Protein AF-T0RNN5-F1 (afdb_monomer_lite)

Secondary structure (DSSP, 8-state):
-PPPEEEEEGGGTEEEEESSHHHHHHHHTT-HHHHHHHHHHHHHHHHT--SHHHHHHHHHHHHHHHHHHHHHHHHSTTTTT--

Foldseek 3Di:
DDDWDWAQADVRDDIDTDPDVVRNVCRNVVCVVVVVVVVVVLVVQVVPPPDPVSVVVSVVVVVVVVVVVVVVCVVVVVNVVPD

Sequence (83 aa):
MKNPLYVVTNNGKDVEEVGNIFEAIVKKLGLEPVIALFQTLIDELLKNINSYAMLLAVQEFIDKLLESMKEVVSKAPFLARFV

Radius of gyration: 16.57 Å; chains: 1; bounding box: 35×29×45 Å

pLDDT: mean 77.86, std 10.79, range [40.88, 91.0]

Structure (mmCIF, N/CA/C/O backbone):
data_AF-T0RNN5-F1
#
_entry.id   AF-T0RNN5-F1
#
loop_
_atom_site.group_PDB
_atom_site.id
_atom_site.type_symbol
_atom_site.label_atom_id
_atom_site.label_alt_id
_atom_site.label_comp_id
_atom_site.label_asym_id
_atom_site.label_entity_id
_atom_site.label_seq_id
_atom_site.pdbx_PDB_ins_code
_atom_site.Cartn_x
_atom_site.Cartn_y
_atom_site.Cartn_z
_atom_site.occupancy
_atom_site.B_iso_or_equiv
_atom_site.auth_seq_id
_atom_site.auth_comp_id
_atom_site.auth_asym_id
_atom_site.auth_atom_id
_atom_site.pdbx_PDB_model_num
ATOM 1 N N . MET A 1 1 ? 5.278 21.714 -20.849 1.00 40.88 1 MET A N 1
ATOM 2 C CA . MET A 1 1 ? 5.241 20.506 -21.701 1.00 40.88 1 MET A CA 1
ATOM 3 C C . MET A 1 1 ? 5.856 19.373 -20.893 1.00 40.88 1 MET A C 1
ATOM 5 O O . MET A 1 1 ? 7.030 19.464 -20.560 1.00 40.88 1 MET A O 1
ATOM 9 N N . LYS A 1 2 ? 5.051 18.405 -20.440 1.00 50.44 2 LYS A N 1
ATOM 10 C CA . LYS A 1 2 ? 5.522 17.243 -19.668 1.00 50.44 2 LYS A CA 1
ATOM 11 C C . LYS A 1 2 ? 6.004 16.220 -20.697 1.00 50.44 2 LYS A C 1
ATOM 13 O O . LYS A 1 2 ? 5.219 15.865 -21.565 1.00 50.44 2 LYS A O 1
ATOM 18 N N . ASN A 1 3 ? 7.275 15.829 -20.666 1.00 56.41 3 ASN A N 1
ATOM 19 C CA . ASN A 1 3 ? 7.768 14.797 -21.575 1.00 56.41 3 ASN A CA 1
ATOM 20 C C . ASN A 1 3 ? 7.154 13.454 -21.138 1.00 56.41 3 ASN A C 1
ATOM 22 O O . ASN A 1 3 ? 7.391 13.070 -19.987 1.00 56.41 3 ASN A O 1
ATOM 26 N N . PRO A 1 4 ? 6.339 12.789 -21.976 1.00 64.31 4 PRO A N 1
ATOM 27 C CA . PRO A 1 4 ? 5.712 11.530 -21.603 1.00 64.31 4 PRO A CA 1
ATOM 28 C C . PRO A 1 4 ? 6.787 10.458 -21.424 1.00 64.31 4 PRO A C 1
ATOM 30 O O . PRO A 1 4 ? 7.744 10.374 -22.200 1.00 64.31 4 PRO A O 1
ATOM 33 N N . LEU A 1 5 ? 6.673 9.692 -20.342 1.00 72.88 5 LEU A N 1
ATOM 34 C CA . LEU A 1 5 ? 7.565 8.575 -20.068 1.00 72.88 5 LEU A CA 1
ATOM 35 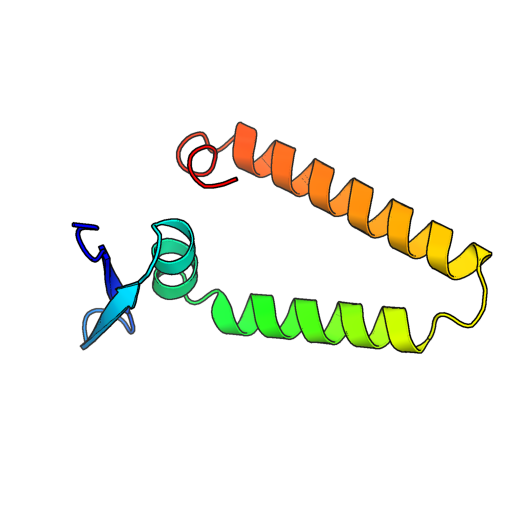C C . LEU A 1 5 ? 6.972 7.336 -20.726 1.00 72.88 5 LEU A C 1
ATOM 37 O O . LEU A 1 5 ? 5.758 7.173 -20.757 1.00 72.88 5 LEU A O 1
ATOM 41 N N . TYR A 1 6 ? 7.831 6.460 -21.234 1.00 74.81 6 TYR A N 1
ATOM 42 C CA . TYR A 1 6 ? 7.404 5.203 -21.833 1.00 74.81 6 TYR A CA 1
ATOM 43 C C . TYR A 1 6 ? 8.091 4.046 -21.129 1.00 74.81 6 TYR A C 1
ATOM 45 O O . TYR A 1 6 ? 9.281 4.117 -20.801 1.00 74.81 6 TYR A O 1
ATOM 53 N N . VAL A 1 7 ? 7.342 2.975 -20.908 1.00 79.25 7 VAL A N 1
ATOM 54 C CA . VAL A 1 7 ? 7.850 1.726 -20.355 1.00 79.25 7 VAL A CA 1
ATOM 55 C C . VAL A 1 7 ? 7.579 0.592 -21.328 1.00 79.25 7 VAL A C 1
ATOM 57 O O . VAL A 1 7 ? 6.528 0.530 -21.956 1.00 79.25 7 VAL A O 1
ATOM 60 N N . VAL A 1 8 ? 8.553 -0.303 -21.454 1.00 77.00 8 VAL A N 1
ATOM 61 C CA . VAL A 1 8 ? 8.413 -1.522 -22.243 1.00 77.00 8 VAL A CA 1
ATOM 62 C C . VAL A 1 8 ? 7.974 -2.653 -21.315 1.00 77.00 8 VAL A C 1
ATOM 64 O O . VAL A 1 8 ? 8.710 -3.002 -20.386 1.00 77.00 8 VAL A O 1
ATOM 67 N N . THR A 1 9 ? 6.789 -3.206 -21.555 1.00 73.62 9 THR A N 1
ATOM 68 C CA . THR A 1 9 ? 6.167 -4.293 -20.784 1.00 73.62 9 THR A CA 1
ATOM 69 C C . THR A 1 9 ? 6.168 -5.599 -21.593 1.00 73.62 9 THR A C 1
ATOM 71 O O . THR A 1 9 ? 6.633 -5.654 -22.738 1.00 73.62 9 THR A O 1
ATOM 74 N N . ASN A 1 10 ? 5.756 -6.709 -20.966 1.00 68.00 10 ASN A N 1
ATOM 75 C CA . 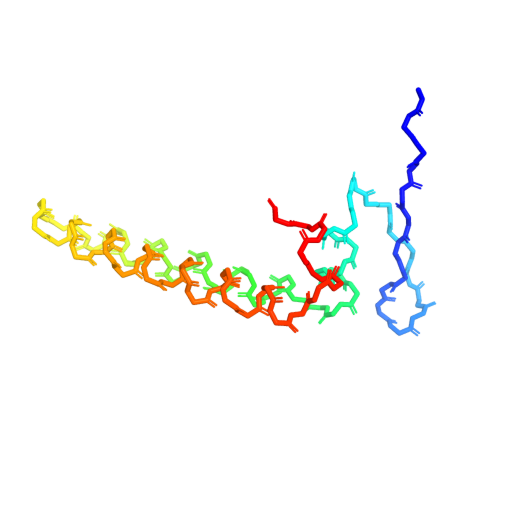ASN A 1 10 ? 5.584 -8.017 -21.617 1.00 68.00 10 ASN A CA 1
ATOM 76 C C . ASN A 1 10 ? 6.799 -8.520 -22.424 1.00 68.00 10 ASN A C 1
ATOM 78 O O . ASN A 1 10 ? 6.673 -8.969 -23.565 1.00 68.00 10 ASN A O 1
ATOM 82 N N . ASN A 1 11 ? 7.994 -8.475 -21.824 1.00 67.81 11 ASN A N 1
ATOM 83 C CA . ASN A 1 11 ? 9.247 -8.936 -22.442 1.00 67.81 11 ASN A CA 1
ATOM 84 C C . ASN A 1 11 ? 9.585 -8.252 -23.778 1.00 67.81 11 ASN A C 1
ATOM 86 O O . ASN A 1 11 ? 10.102 -8.898 -24.690 1.00 67.81 11 ASN A O 1
ATOM 90 N N . GLY A 1 12 ? 9.310 -6.953 -23.913 1.00 67.19 12 GLY A N 1
ATOM 91 C CA . GLY A 1 12 ? 9.699 -6.212 -25.116 1.00 67.19 12 GLY A CA 1
ATOM 92 C C . GLY A 1 12 ? 8.593 -6.029 -26.146 1.00 67.19 12 GLY A C 1
ATOM 93 O O . GLY A 1 12 ? 8.870 -5.495 -27.216 1.00 67.19 12 GLY A O 1
ATOM 94 N N . LYS A 1 13 ? 7.378 -6.508 -25.866 1.00 69.56 13 LYS A N 1
ATOM 95 C CA . LYS A 1 13 ? 6.293 -6.550 -26.854 1.00 69.56 13 LYS A CA 1
ATOM 96 C C . LYS A 1 13 ? 5.431 -5.300 -26.856 1.00 69.56 13 LYS A C 1
ATOM 98 O O . LYS A 1 13 ? 5.000 -4.886 -27.927 1.00 69.56 13 LYS A O 1
ATOM 103 N N . ASP A 1 14 ? 5.245 -4.694 -25.691 1.00 77.25 14 ASP A N 1
ATOM 104 C CA . ASP A 1 14 ? 4.301 -3.600 -25.517 1.00 77.25 14 ASP A CA 1
ATOM 105 C C . ASP A 1 14 ? 5.028 -2.358 -25.003 1.00 77.25 14 ASP A C 1
ATOM 107 O O . ASP A 1 14 ? 5.922 -2.444 -24.158 1.00 77.25 14 ASP A O 1
ATOM 111 N N . VAL A 1 15 ? 4.676 -1.199 -25.561 1.00 76.31 15 VAL A N 1
ATOM 112 C CA . VAL A 1 15 ? 5.173 0.109 -25.123 1.00 76.31 15 VAL A CA 1
ATOM 113 C C . VAL A 1 15 ? 3.988 0.882 -24.579 1.00 76.31 15 VAL A C 1
ATOM 115 O O . VAL A 1 15 ? 3.049 1.182 -25.312 1.00 76.31 15 VAL A O 1
ATOM 118 N N . GLU A 1 16 ? 4.048 1.208 -23.297 1.00 79.12 16 GLU A N 1
ATOM 119 C CA . GLU A 1 16 ? 2.981 1.908 -22.595 1.00 79.12 16 GLU A CA 1
ATOM 120 C C . GLU A 1 16 ? 3.459 3.297 -22.175 1.00 79.12 16 GLU A C 1
ATOM 122 O O . GLU A 1 16 ? 4.566 3.458 -21.650 1.00 79.12 16 GLU A O 1
ATOM 127 N N . GLU A 1 17 ? 2.627 4.309 -22.427 1.00 81.44 17 GLU A N 1
ATOM 128 C CA . GLU A 1 17 ? 2.830 5.651 -21.885 1.00 81.44 17 GLU A CA 1
ATOM 129 C C . GLU A 1 17 ? 2.503 5.639 -20.391 1.00 81.44 17 GLU A C 1
ATOM 131 O O . GLU A 1 17 ? 1.483 5.098 -19.969 1.00 81.44 17 GLU A O 1
ATOM 136 N N . VAL A 1 18 ? 3.377 6.238 -19.589 1.00 80.56 18 VAL A N 1
ATOM 137 C CA . VAL A 1 18 ? 3.237 6.318 -18.136 1.00 80.56 18 VAL A CA 1
ATOM 138 C C . VAL A 1 18 ? 3.404 7.753 -17.665 1.00 80.56 18 VAL A C 1
ATOM 140 O O . VAL A 1 18 ? 4.234 8.521 -18.160 1.00 80.56 18 VAL A O 1
ATOM 143 N N . GLY A 1 19 ? 2.604 8.131 -16.672 1.00 78.25 19 GLY A N 1
ATOM 144 C CA . GLY A 1 19 ? 2.563 9.494 -16.155 1.00 78.25 19 GLY A CA 1
ATOM 145 C C . GLY A 1 19 ? 3.738 9.836 -15.238 1.00 78.25 19 GLY A C 1
ATOM 146 O O . GLY A 1 19 ? 4.009 11.020 -14.999 1.00 78.25 19 GLY A O 1
ATOM 147 N N . ASN A 1 20 ? 4.425 8.823 -14.700 1.00 77.69 20 ASN A N 1
ATOM 148 C CA . ASN A 1 20 ? 5.569 8.967 -13.803 1.00 77.69 20 ASN A CA 1
ATOM 149 C C . ASN A 1 20 ? 6.466 7.707 -13.802 1.00 77.69 20 ASN A C 1
ATOM 151 O O . ASN A 1 20 ? 6.102 6.647 -14.307 1.00 77.69 20 ASN A O 1
ATOM 155 N N . ILE A 1 21 ? 7.670 7.824 -13.232 1.00 72.38 21 ILE A N 1
ATOM 156 C CA . ILE A 1 21 ? 8.650 6.723 -13.204 1.00 72.38 21 ILE A CA 1
ATOM 157 C C . ILE A 1 21 ? 8.210 5.592 -12.252 1.00 72.38 21 ILE A C 1
ATOM 159 O O . ILE A 1 21 ? 8.569 4.439 -12.477 1.00 72.38 21 ILE A O 1
ATOM 163 N N . PHE A 1 22 ? 7.409 5.883 -11.222 1.00 75.88 22 PHE A N 1
ATOM 164 C CA . PHE A 1 22 ? 6.876 4.853 -10.325 1.00 75.88 22 PHE A CA 1
ATOM 165 C C . PHE A 1 22 ? 5.958 3.883 -11.077 1.00 75.88 22 PHE A C 1
ATOM 167 O O . PHE A 1 22 ? 6.160 2.674 -11.031 1.00 75.88 22 PHE A O 1
ATOM 174 N N . GLU A 1 23 ? 5.016 4.420 -11.848 1.00 74.06 23 GLU A N 1
ATOM 175 C CA . GLU A 1 23 ? 4.132 3.670 -12.737 1.00 74.06 23 GLU A CA 1
ATOM 176 C C . GLU A 1 23 ? 4.937 2.857 -13.762 1.00 74.06 23 GLU A C 1
ATOM 178 O O . GLU A 1 23 ? 4.648 1.681 -13.981 1.00 74.06 23 GLU A O 1
ATOM 183 N N . ALA A 1 24 ? 6.023 3.430 -14.297 1.00 78.25 24 ALA A N 1
ATOM 184 C CA . ALA A 1 24 ? 6.962 2.708 -15.154 1.00 78.25 24 ALA A CA 1
ATOM 185 C C . ALA A 1 24 ? 7.572 1.482 -14.448 1.00 78.25 24 ALA A C 1
ATOM 187 O O . ALA A 1 24 ? 7.664 0.407 -15.030 1.00 78.25 24 ALA A O 1
ATOM 188 N N . ILE A 1 25 ? 8.000 1.614 -13.191 1.00 75.81 25 ILE A N 1
ATOM 189 C CA . ILE A 1 25 ? 8.600 0.508 -12.429 1.00 75.81 25 ILE A CA 1
ATOM 190 C C . ILE A 1 25 ? 7.559 -0.560 -12.107 1.00 75.81 25 ILE A C 1
ATOM 192 O O . ILE A 1 25 ? 7.834 -1.743 -12.297 1.00 75.81 25 ILE A O 1
ATOM 196 N N . VAL A 1 26 ? 6.367 -0.150 -11.670 1.00 77.50 26 VAL A N 1
ATOM 197 C CA . VAL A 1 26 ? 5.249 -1.054 -11.375 1.00 77.50 26 VAL A CA 1
ATOM 198 C C . VAL A 1 26 ? 4.908 -1.902 -12.597 1.00 77.50 26 VAL A C 1
ATOM 200 O O . VAL A 1 26 ? 4.863 -3.127 -12.494 1.00 77.50 26 VAL A O 1
ATOM 203 N N . LYS A 1 27 ? 4.754 -1.268 -13.762 1.00 79.56 27 LYS A N 1
ATOM 204 C CA . LYS A 1 27 ? 4.468 -1.948 -15.030 1.00 79.56 27 LYS A CA 1
ATOM 205 C C . LYS A 1 27 ? 5.623 -2.829 -15.495 1.00 79.56 27 LYS A C 1
ATOM 207 O O . LYS A 1 27 ? 5.417 -3.985 -15.856 1.00 79.56 27 LYS A O 1
ATOM 212 N N . LYS A 1 28 ? 6.861 -2.333 -15.426 1.00 78.31 28 LYS A N 1
ATOM 213 C CA . LYS A 1 28 ? 8.055 -3.085 -15.849 1.00 78.31 28 LYS A CA 1
ATOM 214 C C . LYS A 1 28 ? 8.305 -4.336 -15.011 1.00 78.31 28 LYS A C 1
ATOM 216 O O . LYS A 1 28 ? 8.768 -5.341 -15.541 1.00 78.31 28 LYS A O 1
ATOM 221 N N . LEU A 1 29 ? 8.037 -4.263 -13.711 1.00 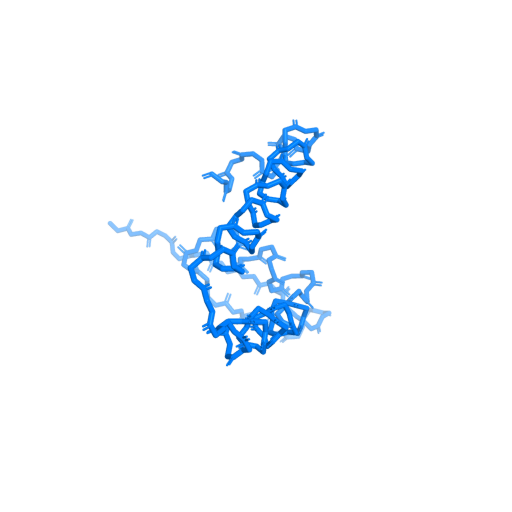79.50 29 LEU A N 1
ATOM 222 C CA . LEU A 1 29 ? 8.183 -5.384 -12.784 1.00 79.50 29 LEU A CA 1
ATOM 223 C C . LEU A 1 29 ? 6.922 -6.260 -12.713 1.00 79.50 29 LEU A C 1
ATOM 225 O O . LEU A 1 29 ? 6.919 -7.239 -11.972 1.00 79.50 29 LEU A O 1
ATOM 229 N N . GLY A 1 30 ? 5.865 -5.925 -13.464 1.00 78.06 30 GLY A N 1
ATOM 230 C CA . GLY A 1 30 ? 4.608 -6.671 -13.462 1.00 78.06 30 GLY A CA 1
ATOM 231 C C . GLY A 1 30 ? 3.939 -6.701 -12.088 1.00 78.06 30 GLY A C 1
ATOM 232 O O . GLY A 1 30 ? 3.360 -7.714 -11.711 1.00 78.06 30 GLY A O 1
ATOM 233 N N . LEU A 1 31 ? 4.053 -5.618 -11.313 1.00 82.06 31 LEU A N 1
ATOM 234 C CA . LEU A 1 31 ? 3.533 -5.534 -9.944 1.00 82.06 31 LEU A CA 1
ATOM 235 C C . LEU A 1 31 ? 2.044 -5.170 -9.884 1.00 82.06 31 LEU A C 1
ATOM 237 O O . LEU A 1 31 ? 1.467 -5.194 -8.801 1.00 82.06 31 LEU A O 1
ATOM 241 N N . GLU A 1 32 ? 1.399 -4.868 -11.013 1.00 80.25 32 GLU A N 1
ATOM 242 C CA . GLU A 1 32 ? -0.036 -4.544 -11.071 1.00 80.25 32 GLU A CA 1
ATOM 243 C C . GLU A 1 32 ? -0.931 -5.618 -10.419 1.00 80.25 32 GLU A C 1
ATOM 245 O O . GLU A 1 32 ? -1.766 -5.252 -9.589 1.00 80.25 32 GLU A O 1
ATOM 250 N N . PRO A 1 33 ? -0.745 -6.934 -10.672 1.00 84.38 33 PRO A N 1
ATOM 251 C CA . PRO A 1 33 ? -1.556 -7.968 -10.028 1.00 84.38 33 PRO A CA 1
ATOM 252 C C . PRO A 1 33 ? -1.314 -8.036 -8.518 1.00 84.38 33 PRO A C 1
ATOM 254 O O . PRO A 1 33 ? -2.231 -8.308 -7.747 1.00 84.38 33 PRO A O 1
ATOM 257 N N . VAL A 1 34 ? -0.078 -7.765 -8.086 1.00 83.31 34 VAL A N 1
ATOM 258 C CA . VAL A 1 34 ? 0.297 -7.746 -6.669 1.00 83.31 34 VAL A CA 1
ATOM 259 C C . VAL A 1 34 ? -0.379 -6.570 -5.968 1.00 83.31 34 VAL A C 1
ATOM 261 O O . VAL A 1 34 ? -0.973 -6.751 -4.910 1.00 83.31 34 VAL A O 1
ATOM 264 N N . ILE A 1 35 ? -0.363 -5.381 -6.576 1.00 81.88 35 ILE A N 1
ATOM 265 C CA . ILE A 1 35 ? -1.052 -4.194 -6.053 1.00 81.88 35 ILE A CA 1
ATOM 266 C C . ILE A 1 35 ? -2.564 -4.440 -5.965 1.00 81.88 35 ILE A C 1
ATOM 268 O O . ILE A 1 35 ? -3.159 -4.143 -4.932 1.00 81.88 35 ILE A O 1
ATOM 272 N N . ALA A 1 36 ? -3.176 -5.028 -6.997 1.00 85.25 36 ALA A N 1
ATOM 273 C CA . ALA A 1 36 ? -4.601 -5.363 -6.995 1.00 85.25 36 ALA A CA 1
ATOM 274 C C . ALA A 1 36 ? -4.968 -6.376 -5.891 1.00 85.25 36 ALA A C 1
ATOM 276 O O . ALA A 1 36 ? -6.004 -6.243 -5.232 1.00 85.25 36 ALA A O 1
ATOM 277 N N . LEU A 1 37 ? -4.097 -7.360 -5.637 1.00 86.75 37 LEU A N 1
ATOM 278 C CA . LEU A 1 37 ? -4.255 -8.290 -4.519 1.00 86.75 37 LEU A CA 1
ATOM 279 C C . LEU A 1 37 ? -4.201 -7.555 -3.171 1.00 86.75 37 LEU A C 1
ATOM 281 O O . LEU A 1 37 ? -5.071 -7.764 -2.331 1.00 86.75 37 LEU A O 1
ATOM 285 N N . PHE A 1 38 ? -3.226 -6.661 -2.974 1.00 83.44 38 PHE A N 1
ATOM 286 C CA . PHE A 1 38 ? -3.127 -5.859 -1.749 1.00 83.44 38 PHE A CA 1
ATOM 287 C C . PHE A 1 38 ? -4.347 -4.958 -1.535 1.00 83.44 38 PHE A C 1
ATOM 289 O O . PHE A 1 38 ? -4.846 -4.881 -0.415 1.00 83.44 38 PHE A O 1
ATOM 296 N N . GLN A 1 39 ? -4.855 -4.316 -2.590 1.00 86.62 39 GLN A N 1
ATOM 297 C CA . GLN A 1 39 ? -6.085 -3.520 -2.521 1.00 86.62 39 GLN A CA 1
ATOM 298 C C . GLN A 1 39 ? -7.272 -4.371 -2.070 1.00 86.62 39 GLN A C 1
ATOM 300 O O . GLN A 1 39 ? -7.977 -3.992 -1.141 1.00 86.62 39 GLN A O 1
ATOM 305 N N . THR A 1 40 ? -7.434 -5.560 -2.656 1.00 89.88 40 THR A N 1
ATOM 306 C CA . THR A 1 40 ? -8.514 -6.487 -2.288 1.00 89.88 40 THR A CA 1
ATOM 307 C C . THR A 1 40 ? -8.419 -6.905 -0.818 1.00 89.88 40 THR A C 1
ATOM 309 O O . THR A 1 40 ? -9.420 -6.876 -0.105 1.00 89.88 40 THR A O 1
ATOM 312 N N . LEU A 1 41 ? -7.216 -7.236 -0.335 1.00 86.06 41 LEU A N 1
ATOM 313 C CA . LEU A 1 41 ? -6.989 -7.616 1.063 1.00 86.06 41 LEU A CA 1
ATOM 314 C C . LEU A 1 41 ? -7.302 -6.473 2.035 1.00 86.06 41 LEU A C 1
ATOM 316 O O . LEU A 1 41 ? -7.931 -6.698 3.067 1.00 86.06 41 LEU A O 1
ATOM 320 N N . ILE A 1 42 ? -6.887 -5.246 1.712 1.00 85.00 42 ILE A N 1
ATOM 321 C CA . ILE A 1 42 ? -7.197 -4.073 2.537 1.00 85.00 42 ILE A CA 1
ATOM 322 C C . ILE A 1 42 ? -8.704 -3.815 2.536 1.00 85.00 42 ILE A C 1
ATOM 324 O O . ILE A 1 42 ? -9.279 -3.621 3.603 1.00 85.00 42 ILE A O 1
ATOM 328 N N . ASP A 1 43 ? -9.365 -3.875 1.382 1.00 88.19 43 ASP A N 1
ATOM 329 C CA . ASP A 1 43 ? -10.812 -3.680 1.285 1.00 88.19 43 ASP A CA 1
ATOM 330 C C . ASP A 1 43 ? -11.590 -4.718 2.102 1.00 88.19 43 ASP A C 1
ATOM 332 O O . ASP A 1 43 ? -12.574 -4.381 2.761 1.00 88.19 43 ASP A O 1
ATOM 336 N N . GLU A 1 44 ? -11.162 -5.981 2.097 1.00 87.75 44 GLU A N 1
ATOM 337 C CA . GLU A 1 44 ? -11.756 -7.023 2.938 1.00 87.75 44 GLU A CA 1
ATOM 338 C C . GLU A 1 44 ? -11.527 -6.773 4.430 1.00 87.75 44 GLU A C 1
ATOM 340 O O . GLU A 1 44 ? -12.458 -6.933 5.226 1.00 87.75 44 GLU A O 1
ATOM 345 N N . LEU A 1 45 ? -10.329 -6.332 4.821 1.00 82.94 45 LEU A N 1
ATOM 346 C CA . LEU A 1 45 ? -10.043 -5.948 6.204 1.00 82.94 45 LEU A CA 1
ATOM 347 C C . LEU A 1 45 ? -10.936 -4.786 6.640 1.00 82.94 45 LEU A C 1
ATOM 349 O O . LEU A 1 45 ? -11.563 -4.875 7.693 1.00 82.94 45 LEU A O 1
ATOM 353 N N . LEU A 1 46 ? -11.058 -3.745 5.810 1.00 84.50 46 LEU A N 1
ATOM 354 C CA . LEU A 1 46 ? -11.885 -2.569 6.080 1.00 84.50 46 LEU A CA 1
ATOM 355 C C . LEU A 1 46 ? -13.378 -2.913 6.169 1.00 84.50 46 LEU A C 1
ATOM 357 O O . LEU A 1 46 ? -14.067 -2.404 7.050 1.00 84.50 46 LEU A O 1
ATOM 361 N N . LYS A 1 47 ? -13.882 -3.815 5.316 1.00 87.31 47 LYS A N 1
ATOM 362 C CA . LYS A 1 47 ? -15.282 -4.282 5.355 1.00 87.31 47 LYS A CA 1
ATOM 363 C C . LYS A 1 47 ? -15.645 -5.002 6.652 1.00 87.31 47 LYS A C 1
ATOM 365 O O . LYS A 1 47 ? -16.811 -5.008 7.029 1.00 87.31 47 LYS A O 1
ATOM 370 N N . ASN A 1 48 ? -14.669 -5.611 7.320 1.00 83.06 48 ASN A N 1
ATOM 371 C CA . ASN A 1 48 ? -14.875 -6.306 8.589 1.00 83.06 48 ASN A CA 1
ATOM 372 C C . ASN A 1 48 ? -14.674 -5.400 9.815 1.00 83.06 48 ASN A C 1
ATOM 374 O O . ASN A 1 48 ? -14.865 -5.854 10.947 1.00 83.06 48 ASN A O 1
ATOM 378 N N . ILE A 1 49 ? -14.325 -4.122 9.620 1.00 86.12 49 ILE A N 1
ATOM 379 C CA . ILE A 1 49 ? -14.198 -3.155 10.711 1.00 86.12 49 ILE A CA 1
ATOM 380 C C . ILE A 1 49 ? -15.587 -2.795 11.227 1.00 86.12 49 ILE A C 1
ATOM 382 O O . ILE A 1 49 ? -16.291 -1.952 10.679 1.00 86.12 49 ILE A O 1
ATOM 386 N N . ASN A 1 50 ? -15.945 -3.411 12.348 1.00 85.94 50 ASN A N 1
ATOM 387 C CA . ASN A 1 50 ? -17.218 -3.170 13.026 1.00 85.94 50 ASN A CA 1
ATOM 388 C C . ASN A 1 50 ? -17.072 -2.307 14.289 1.00 85.94 50 ASN A C 1
ATOM 390 O O . ASN A 1 50 ? -18.054 -2.041 14.978 1.00 85.94 50 ASN A O 1
ATOM 394 N N . SER A 1 51 ? -15.853 -1.884 14.638 1.00 90.44 51 SER A N 1
ATOM 395 C CA . SER A 1 51 ? -15.608 -1.049 15.815 1.00 90.44 51 SER A CA 1
ATOM 396 C C . SER A 1 51 ? -14.466 -0.062 15.605 1.00 90.44 51 SER A C 1
ATOM 398 O O . SER A 1 51 ? -13.528 -0.313 14.847 1.00 90.44 51 SER A O 1
ATOM 400 N N . TYR A 1 52 ? -14.516 1.045 16.345 1.00 83.94 52 TYR A N 1
ATOM 401 C CA . TYR A 1 52 ? -13.462 2.059 16.337 1.00 83.94 52 TYR A CA 1
ATOM 402 C C . TYR A 1 52 ? -12.109 1.515 16.830 1.00 83.94 52 TYR A C 1
ATOM 404 O O . TYR A 1 52 ? -11.064 1.877 16.302 1.00 83.94 52 TYR A O 1
ATOM 412 N N . ALA A 1 53 ? -12.116 0.587 17.792 1.00 86.62 53 ALA A N 1
ATOM 413 C CA . ALA A 1 53 ? -10.894 -0.071 18.258 1.00 86.62 53 ALA A CA 1
ATOM 414 C C . ALA A 1 53 ? -10.244 -0.928 17.156 1.00 86.62 53 ALA A C 1
ATOM 416 O O . ALA A 1 53 ? -9.025 -0.928 17.005 1.00 86.62 53 ALA A O 1
ATOM 417 N N . MET A 1 54 ? -11.057 -1.619 16.351 1.00 85.25 54 MET A N 1
ATOM 418 C CA . MET A 1 54 ? -10.568 -2.393 15.210 1.00 85.25 54 MET A CA 1
ATOM 419 C C . MET A 1 54 ? -10.022 -1.483 14.104 1.00 85.25 54 MET A C 1
ATOM 421 O O . MET A 1 54 ? -9.005 -1.809 13.501 1.00 85.25 54 MET A O 1
ATOM 425 N N . LEU A 1 55 ? -10.639 -0.315 13.892 1.00 88.00 55 LEU A N 1
ATOM 426 C CA . LEU A 1 55 ? -10.117 0.698 12.976 1.00 88.00 55 LEU A CA 1
ATOM 427 C C . LEU A 1 55 ? -8.726 1.184 13.391 1.00 88.00 55 LEU A C 1
ATOM 429 O O . LEU A 1 55 ? -7.829 1.209 12.556 1.00 88.00 55 LEU A O 1
ATOM 433 N N . LEU A 1 56 ? -8.541 1.516 14.671 1.00 89.75 56 LEU A N 1
ATOM 434 C CA . LEU A 1 56 ? -7.244 1.922 15.219 1.00 89.75 56 LEU A CA 1
ATOM 435 C C . LEU A 1 56 ? -6.171 0.843 15.017 1.00 89.75 56 LEU A C 1
ATOM 437 O O . LEU A 1 56 ? -5.065 1.156 14.591 1.00 89.75 56 LEU A O 1
ATOM 441 N N . ALA A 1 57 ? -6.506 -0.429 15.250 1.00 87.69 57 ALA A N 1
ATOM 442 C CA . ALA A 1 57 ? -5.572 -1.534 15.034 1.00 87.69 57 ALA A CA 1
ATOM 443 C C . ALA A 1 57 ? -5.177 -1.694 13.553 1.00 87.69 57 ALA A C 1
ATOM 445 O O . ALA A 1 57 ? -4.014 -1.956 13.245 1.00 87.69 57 ALA A O 1
ATOM 446 N N . VAL A 1 58 ? -6.126 -1.513 12.625 1.00 85.88 58 VAL A N 1
ATOM 447 C CA . VAL A 1 58 ? -5.837 -1.528 11.181 1.00 85.88 58 VAL A CA 1
ATOM 448 C C . VAL A 1 58 ? -5.007 -0.309 10.774 1.00 85.88 58 VAL A C 1
ATOM 450 O O . VAL A 1 58 ? -4.075 -0.459 9.988 1.00 85.88 58 VAL A O 1
ATOM 453 N N . GLN A 1 59 ? -5.288 0.875 11.325 1.00 88.38 59 GLN A N 1
ATOM 454 C CA . GLN A 1 59 ? -4.476 2.075 11.096 1.00 88.38 59 GLN A CA 1
ATOM 455 C C . GLN A 1 59 ? -3.031 1.865 11.553 1.00 88.38 59 GLN A C 1
ATOM 457 O O . GLN A 1 59 ? -2.124 2.042 10.749 1.00 88.38 59 GLN A O 1
ATOM 462 N N . GLU A 1 60 ? -2.808 1.382 12.778 1.00 91.00 60 GLU A N 1
ATOM 463 C CA . GLU A 1 60 ? -1.456 1.079 13.269 1.00 91.00 60 GLU A CA 1
ATOM 464 C C . GLU A 1 60 ? -0.739 0.025 12.415 1.00 91.00 60 GLU A C 1
ATOM 466 O O . GLU A 1 60 ? 0.475 0.101 12.208 1.00 91.00 60 GLU A O 1
ATOM 471 N N . PHE A 1 61 ? -1.471 -0.975 11.917 1.00 87.31 61 PHE A N 1
ATOM 472 C CA . PHE A 1 61 ? -0.920 -1.968 10.999 1.00 87.31 61 PHE A CA 1
ATOM 473 C C . PHE A 1 61 ? -0.475 -1.329 9.675 1.00 87.31 61 PHE A C 1
ATOM 475 O O . PHE A 1 61 ? 0.646 -1.578 9.227 1.00 87.31 61 PHE A O 1
ATOM 482 N N . ILE A 1 62 ? -1.321 -0.485 9.074 1.00 86.56 62 ILE A N 1
ATOM 483 C CA . ILE A 1 62 ? -0.998 0.250 7.844 1.00 86.56 62 ILE A CA 1
ATOM 484 C C . ILE A 1 62 ? 0.199 1.178 8.076 1.00 86.56 62 ILE A C 1
ATOM 486 O O . ILE A 1 62 ? 1.118 1.189 7.259 1.00 86.56 62 ILE A O 1
AT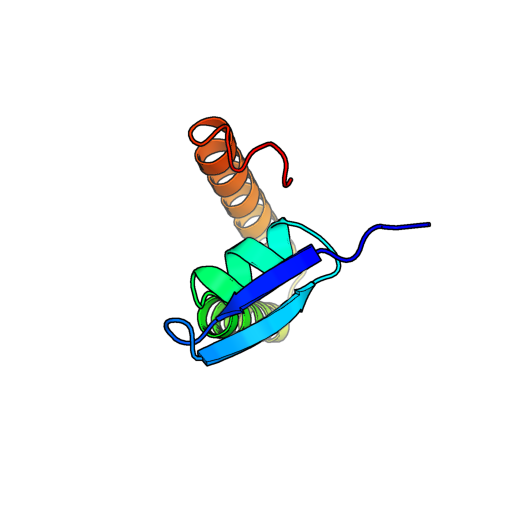OM 490 N N . ASP A 1 63 ? 0.240 1.898 9.196 1.00 90.25 63 ASP A N 1
ATOM 491 C CA . ASP A 1 63 ? 1.335 2.812 9.524 1.00 90.25 63 ASP A CA 1
ATOM 492 C C . ASP A 1 63 ? 2.678 2.076 9.630 1.00 90.25 63 ASP A C 1
ATOM 494 O O . ASP A 1 63 ? 3.659 2.483 9.002 1.00 90.25 63 ASP A O 1
ATOM 498 N N . LYS A 1 64 ? 2.722 0.936 10.333 1.00 90.31 64 LYS A N 1
ATOM 499 C CA . LYS A 1 64 ? 3.930 0.091 10.420 1.00 90.31 64 LYS A CA 1
ATOM 500 C C . LYS A 1 64 ? 4.347 -0.486 9.069 1.00 90.31 64 LYS A C 1
ATOM 502 O O . LYS A 1 64 ? 5.541 -0.615 8.784 1.00 90.31 64 LYS A O 1
ATOM 507 N N . LEU A 1 65 ? 3.378 -0.845 8.229 1.00 85.06 65 LEU A N 1
ATOM 508 C CA . LEU A 1 65 ? 3.641 -1.336 6.880 1.00 85.06 65 LEU A CA 1
ATOM 509 C C . LEU A 1 65 ? 4.251 -0.232 6.005 1.00 85.06 65 LEU A C 1
ATOM 511 O O . LEU A 1 65 ? 5.258 -0.468 5.338 1.00 85.06 65 LEU A O 1
ATOM 515 N N . LEU A 1 66 ? 3.714 0.989 6.071 1.00 84.12 66 LEU A N 1
ATOM 516 C CA . LEU A 1 66 ? 4.269 2.159 5.387 1.00 84.12 66 LEU A CA 1
ATOM 517 C C . LEU A 1 66 ? 5.672 2.506 5.888 1.00 84.12 66 LEU A C 1
ATOM 519 O O . LEU A 1 66 ? 6.538 2.858 5.090 1.00 84.12 66 LEU A O 1
ATOM 523 N N . GLU A 1 67 ? 5.923 2.398 7.190 1.00 88.62 67 GLU A N 1
ATOM 524 C CA . GLU A 1 67 ? 7.250 2.622 7.765 1.00 88.62 67 GLU A CA 1
ATOM 525 C C . GLU A 1 67 ? 8.267 1.581 7.274 1.00 88.62 67 GLU A C 1
ATOM 527 O O . GLU A 1 67 ? 9.353 1.943 6.819 1.00 88.62 67 GLU A O 1
ATOM 532 N N . SER A 1 68 ? 7.871 0.307 7.224 1.00 84.62 68 SER A N 1
ATOM 533 C CA . SER A 1 68 ? 8.691 -0.770 6.650 1.00 84.62 68 SER A CA 1
ATOM 534 C C . SER A 1 68 ? 8.982 -0.525 5.164 1.00 84.62 68 SER A C 1
ATOM 536 O O . SER A 1 68 ? 10.110 -0.702 4.704 1.00 84.62 68 SER A O 1
ATOM 538 N N . MET A 1 69 ? 7.988 -0.058 4.398 1.00 78.44 69 MET A N 1
ATOM 539 C CA . MET A 1 69 ? 8.180 0.323 2.997 1.00 78.44 69 MET A CA 1
ATOM 540 C C . MET A 1 69 ? 9.150 1.497 2.853 1.00 78.44 69 MET A C 1
ATOM 542 O O . MET A 1 69 ? 10.032 1.447 1.998 1.00 78.44 69 MET A O 1
ATOM 546 N N . LYS A 1 70 ? 9.038 2.529 3.698 1.00 77.94 70 LYS A N 1
ATOM 547 C CA . LYS A 1 70 ? 9.982 3.657 3.720 1.00 77.94 70 LYS A CA 1
ATOM 548 C C . LYS A 1 70 ? 11.407 3.193 4.021 1.00 77.94 70 LYS A C 1
ATOM 550 O O . LYS A 1 70 ? 12.339 3.694 3.399 1.00 77.94 70 LYS A O 1
ATOM 555 N N . GLU A 1 71 ? 11.592 2.228 4.921 1.00 81.50 71 GLU A N 1
ATOM 556 C CA . GLU A 1 71 ? 12.911 1.659 5.224 1.00 81.50 71 GLU A CA 1
ATOM 557 C C . GLU A 1 71 ? 13.495 0.872 4.038 1.00 81.50 71 GLU A C 1
ATOM 559 O O . GLU A 1 71 ? 14.672 1.007 3.704 1.00 81.50 71 GLU A O 1
ATOM 564 N N . VAL A 1 72 ? 12.675 0.073 3.353 1.00 78.50 72 VAL A N 1
ATOM 565 C CA . VAL A 1 72 ? 13.099 -0.639 2.137 1.00 78.50 72 VAL A CA 1
ATOM 566 C C . VAL A 1 72 ? 13.462 0.352 1.028 1.00 78.50 72 VAL A C 1
ATOM 568 O O . VAL A 1 72 ? 14.487 0.192 0.363 1.00 78.50 72 VAL A O 1
ATOM 571 N N . VAL A 1 73 ? 12.665 1.408 0.861 1.00 71.19 73 VAL A N 1
ATOM 572 C CA . VAL A 1 73 ? 12.905 2.475 -0.117 1.00 71.19 73 VAL A CA 1
ATOM 573 C C . VAL A 1 73 ? 14.158 3.285 0.227 1.00 71.19 73 VAL A C 1
ATOM 575 O O . VAL A 1 73 ? 14.919 3.626 -0.673 1.00 71.19 73 VAL A O 1
ATOM 578 N N . SER A 1 74 ? 14.440 3.556 1.503 1.00 71.19 74 SER A N 1
ATOM 579 C CA . SER A 1 74 ? 15.651 4.285 1.905 1.00 71.19 74 SER A CA 1
ATOM 580 C C . SER A 1 74 ? 16.928 3.471 1.664 1.00 71.19 74 SER A C 1
ATOM 582 O O . SER A 1 74 ? 17.949 4.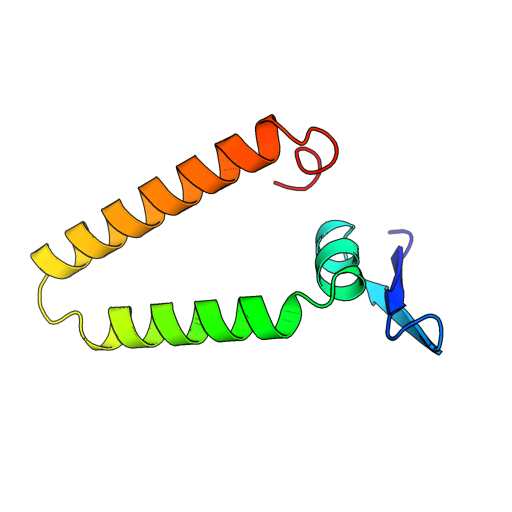028 1.261 1.00 71.19 74 SER A O 1
ATOM 584 N N . LYS A 1 75 ? 16.861 2.141 1.825 1.00 76.38 75 LYS A N 1
ATOM 585 C CA . LYS A 1 75 ? 17.952 1.204 1.493 1.00 76.38 75 LYS A CA 1
ATOM 586 C C . LYS A 1 75 ? 18.125 0.982 -0.011 1.00 76.38 75 LYS A C 1
ATOM 588 O O . LYS A 1 75 ? 19.181 0.533 -0.451 1.00 76.38 75 LYS A O 1
ATOM 593 N N . ALA A 1 76 ? 17.117 1.325 -0.804 1.00 73.06 76 ALA A N 1
ATOM 594 C CA . ALA A 1 76 ? 17.137 1.298 -2.256 1.00 73.06 76 ALA A CA 1
ATOM 595 C C . ALA A 1 76 ? 17.042 2.739 -2.791 1.00 73.06 76 ALA A C 1
ATOM 597 O O . ALA A 1 76 ? 15.983 3.141 -3.259 1.00 73.06 76 ALA A O 1
ATOM 598 N N . PRO A 1 77 ? 18.127 3.541 -2.784 1.00 63.16 77 PRO A N 1
ATOM 599 C CA . PRO A 1 77 ? 18.075 4.976 -3.100 1.00 63.16 77 PRO A CA 1
ATOM 600 C C . PRO A 1 77 ? 17.570 5.285 -4.516 1.00 63.16 77 PRO A C 1
ATOM 602 O O . PRO A 1 77 ? 17.116 6.396 -4.783 1.00 63.16 77 PRO A O 1
ATOM 605 N N . PHE A 1 78 ? 17.603 4.305 -5.426 1.00 64.75 78 PHE A N 1
ATOM 606 C CA . PHE A 1 78 ? 16.943 4.427 -6.722 1.00 64.75 78 PHE A CA 1
ATOM 607 C C . PHE A 1 78 ? 15.419 4.531 -6.579 1.00 64.75 78 PHE A C 1
ATOM 609 O O . PHE A 1 78 ? 14.820 5.271 -7.345 1.00 64.75 78 PHE A O 1
ATOM 616 N N . LEU A 1 79 ? 14.815 3.868 -5.586 1.00 60.56 79 LEU A N 1
ATOM 617 C CA . LEU A 1 79 ? 13.391 3.936 -5.254 1.00 60.56 79 LEU A CA 1
ATOM 618 C C . LEU A 1 79 ? 12.997 5.191 -4.464 1.00 60.56 79 LEU A C 1
ATOM 620 O O . LEU A 1 79 ? 11.862 5.641 -4.577 1.00 60.56 79 LEU A O 1
ATOM 624 N N . ALA A 1 80 ? 13.921 5.791 -3.706 1.00 56.75 80 ALA A N 1
ATOM 625 C CA . ALA A 1 80 ? 13.664 6.988 -2.892 1.00 56.75 80 ALA A CA 1
ATOM 626 C C . ALA A 1 80 ? 13.323 8.248 -3.710 1.00 56.75 80 ALA A C 1
ATOM 628 O O . ALA A 1 80 ? 12.819 9.221 -3.165 1.00 56.75 80 ALA A O 1
ATOM 629 N N . ARG A 1 81 ? 13.563 8.237 -5.028 1.00 55.16 81 ARG A N 1
ATOM 630 C CA . ARG A 1 81 ? 13.084 9.275 -5.960 1.00 55.16 81 ARG A CA 1
ATOM 631 C C . ARG A 1 81 ? 11.590 9.155 -6.304 1.00 55.16 81 ARG A C 1
ATOM 633 O O . ARG A 1 81 ? 11.097 9.989 -7.060 1.00 55.16 81 ARG A O 1
ATOM 640 N N . PHE A 1 82 ? 10.907 8.114 -5.821 1.00 51.16 82 PHE A N 1
ATOM 641 C CA . PHE A 1 82 ? 9.543 7.740 -6.217 1.00 51.16 82 PHE A CA 1
ATOM 642 C C . PHE A 1 82 ? 8.520 7.727 -5.066 1.00 51.16 82 PHE A C 1
ATOM 644 O O . P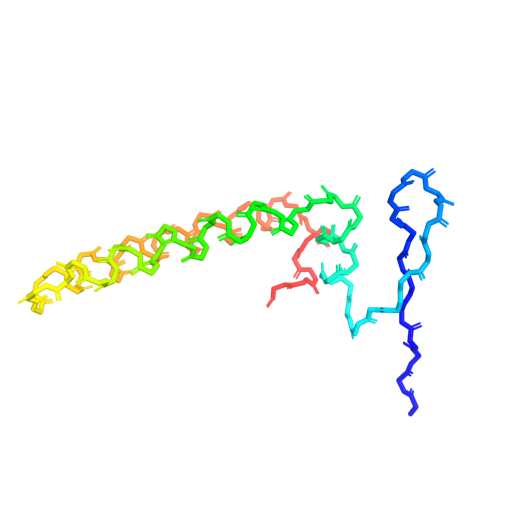HE A 1 82 ? 7.355 7.438 -5.333 1.00 51.16 82 PHE A O 1
ATOM 651 N N . VAL A 1 83 ? 8.936 8.034 -3.829 1.00 45.97 83 VAL A N 1
ATOM 652 C CA . VAL A 1 83 ? 8.075 8.274 -2.647 1.00 45.97 83 VAL A CA 1
ATOM 653 C C . VAL A 1 83 ? 8.167 9.746 -2.277 1.00 45.97 83 VAL A C 1
ATOM 655 O O . VAL A 1 83 ? 7.112 10.335 -1.965 1.00 45.97 83 VAL A O 1
#